Protein AF-A0A967SXS6-F1 (afdb_monomer_lite)

Radius of gyration: 22.96 Å; chains: 1; bounding box: 47×23×72 Å

Secondary structure (DSSP, 8-state):
-EE--PPP-EETTEEPPEEEEEEEEEEEEEE----EEEEEEEE-SSS--EEEEEEEE-GGGS-SEEEEEEEEEEEEEESSSEEEEEEEEEEEEEE-SS-TTS-B--TT-EEEEEEEEEE-

Sequence (120 aa):
QFTTVPKDQTIYGRERARTTFHLSGGIYGAYLLDAQFKGTNTGAPIGIAFEGDFSNDVRPQYSEYDGGAILGLGFEHGYYRKLGFEARVLLSLIDSADDPQKPFFKHQNMAITLSVYFLL

Structure (mmCIF, N/CA/C/O backbone):
data_AF-A0A967SXS6-F1
#
_entry.id   AF-A0A967SXS6-F1
#
loop_
_atom_site.group_PDB
_atom_site.id
_atom_site.type_symbol
_atom_site.label_atom_id
_atom_site.label_alt_id
_atom_site.label_comp_id
_atom_site.label_asym_id
_atom_site.label_entity_id
_atom_site.label_seq_id
_atom_site.pdbx_PDB_ins_code
_atom_site.Cartn_x
_atom_site.Cartn_y
_atom_site.Cartn_z
_atom_site.occupancy
_atom_site.B_iso_or_equiv
_atom_site.auth_seq_id
_atom_site.auth_comp_id
_atom_site.auth_asym_id
_atom_site.auth_atom_id
_atom_site.pdbx_PDB_model_num
ATOM 1 N N . GLN A 1 1 ? 7.190 -0.869 11.257 1.00 69.50 1 GLN A N 1
ATOM 2 C CA . GLN A 1 1 ? 5.826 -0.323 11.418 1.00 69.50 1 GLN A CA 1
ATOM 3 C C . GLN A 1 1 ? 5.749 0.369 12.767 1.00 69.50 1 GLN A C 1
ATOM 5 O O . GLN A 1 1 ? 6.189 -0.214 13.750 1.00 69.50 1 GLN A O 1
ATOM 10 N N . PHE A 1 2 ? 5.232 1.593 12.804 1.00 75.56 2 PHE A N 1
ATOM 11 C CA . PHE A 1 2 ? 4.957 2.341 14.032 1.00 75.56 2 PHE A CA 1
ATOM 12 C C . PHE A 1 2 ? 3.445 2.423 14.240 1.00 75.56 2 PHE A C 1
ATOM 14 O O . PHE A 1 2 ? 2.699 2.511 13.267 1.00 75.56 2 PHE A O 1
ATOM 21 N N . THR A 1 3 ? 2.982 2.371 15.488 1.00 81.06 3 THR A N 1
ATOM 22 C CA . THR A 1 3 ? 1.551 2.384 15.811 1.00 81.06 3 THR A CA 1
ATOM 23 C C . THR A 1 3 ? 1.272 3.144 17.107 1.00 81.06 3 THR A C 1
ATOM 25 O O . THR A 1 3 ? 2.118 3.172 17.999 1.00 81.06 3 THR A O 1
ATOM 28 N N . THR A 1 4 ? 0.098 3.770 17.209 1.00 82.88 4 THR A N 1
ATOM 29 C CA . THR A 1 4 ? -0.331 4.586 18.360 1.00 82.88 4 THR A CA 1
ATOM 30 C C . THR A 1 4 ? -1.447 3.926 19.169 1.00 82.88 4 THR A C 1
ATOM 32 O O . THR A 1 4 ? -2.362 4.610 19.624 1.00 82.88 4 THR A O 1
ATOM 35 N N . VAL A 1 5 ? -1.396 2.597 19.337 1.00 82.12 5 VAL A N 1
ATOM 36 C CA . VAL A 1 5 ? -2.422 1.830 20.068 1.00 82.12 5 VAL A CA 1
ATOM 37 C C . VAL A 1 5 ? -2.735 2.504 21.417 1.00 82.12 5 VAL A C 1
ATOM 39 O O . VAL A 1 5 ? -1.858 2.567 22.285 1.00 82.12 5 VAL A O 1
ATOM 42 N N . PRO A 1 6 ? -3.958 3.030 21.614 1.00 77.12 6 PRO A N 1
ATOM 43 C CA . PRO A 1 6 ? -4.335 3.657 22.872 1.00 77.12 6 PRO A CA 1
ATOM 44 C C . PRO A 1 6 ? -4.539 2.594 23.960 1.00 77.12 6 PRO A C 1
ATOM 46 O O . PRO A 1 6 ? -4.869 1.445 23.667 1.00 77.12 6 PRO A O 1
ATOM 49 N N . LYS A 1 7 ? -4.359 2.985 25.229 1.00 75.38 7 LYS A N 1
ATOM 50 C CA . LYS A 1 7 ? -4.588 2.097 26.380 1.00 75.38 7 LYS A CA 1
ATOM 51 C C . LYS A 1 7 ? -6.038 1.615 26.420 1.00 75.38 7 LYS A C 1
ATOM 53 O O . LYS A 1 7 ? -6.953 2.389 26.138 1.00 75.38 7 LYS A O 1
ATOM 58 N N . ASP A 1 8 ? -6.231 0.371 26.847 1.00 76.25 8 ASP A N 1
ATOM 59 C CA . ASP A 1 8 ? -7.563 -0.206 26.994 1.00 76.25 8 ASP A CA 1
ATOM 60 C C . ASP A 1 8 ? -8.359 0.529 28.080 1.00 76.25 8 ASP A C 1
ATOM 62 O O . ASP A 1 8 ? -7.860 0.809 29.173 1.00 76.25 8 ASP A O 1
ATOM 66 N N . GLN A 1 9 ? -9.603 0.882 27.749 1.00 71.06 9 GLN A N 1
ATOM 67 C CA . GLN A 1 9 ? -10.527 1.572 28.642 1.00 71.06 9 GLN A CA 1
ATOM 68 C C . GLN A 1 9 ? -11.882 0.868 28.632 1.00 71.06 9 GLN A C 1
ATOM 70 O O . GLN A 1 9 ? -12.549 0.777 27.598 1.00 71.06 9 GLN A O 1
ATOM 75 N N . THR A 1 10 ? -12.306 0.422 29.811 1.00 73.62 10 THR A N 1
ATOM 76 C CA . THR A 1 10 ? -13.655 -0.075 30.086 1.00 73.62 10 THR A CA 1
ATOM 77 C C . THR A 1 10 ? -14.478 1.038 30.727 1.00 73.62 10 THR A C 1
ATOM 79 O O . THR A 1 10 ? -14.112 1.575 31.771 1.00 73.62 10 THR A O 1
ATOM 82 N N . ILE A 1 11 ? -15.606 1.396 30.110 1.00 69.62 11 ILE A N 1
ATOM 83 C CA . ILE A 1 11 ? -16.546 2.391 30.644 1.00 69.62 11 ILE A CA 1
ATOM 84 C C . ILE A 1 11 ? -17.860 1.662 30.927 1.00 69.62 11 ILE A C 1
ATOM 86 O O . ILE A 1 11 ? -18.450 1.074 30.023 1.00 69.62 11 ILE A O 1
ATOM 90 N N . TYR A 1 12 ? -18.301 1.658 32.188 1.00 75.62 12 TYR A N 1
ATOM 91 C CA . TYR A 1 12 ? -19.503 0.933 32.636 1.00 75.62 12 TYR A CA 1
ATOM 92 C C . TYR A 1 12 ? -19.526 -0.556 32.224 1.00 75.62 12 TYR A C 1
ATOM 94 O O . TYR A 1 12 ? -20.550 -1.076 31.787 1.00 75.62 12 TYR A O 1
ATOM 102 N N . GLY A 1 13 ? -18.380 -1.242 32.315 1.00 74.44 13 GLY A N 1
ATOM 103 C CA . GLY A 1 13 ? -18.263 -2.669 31.980 1.00 74.44 13 GLY A CA 1
ATOM 104 C C . GLY A 1 13 ? -18.317 -2.992 30.482 1.00 74.44 13 GLY A C 1
ATOM 105 O O . GLY A 1 13 ? -18.324 -4.164 30.122 1.00 74.44 13 GLY A O 1
ATOM 106 N N . ARG A 1 14 ? -18.345 -1.979 29.604 1.00 71.00 14 ARG A N 1
ATOM 107 C CA . ARG A 1 14 ? -18.265 -2.151 28.148 1.00 71.00 14 ARG A CA 1
ATOM 108 C C . ARG A 1 14 ? -16.906 -1.706 27.631 1.00 71.00 14 ARG A C 1
ATOM 110 O O . ARG A 1 14 ? -16.389 -0.658 28.024 1.00 71.00 14 ARG A O 1
ATOM 117 N N . GLU A 1 15 ? -16.347 -2.501 26.732 1.00 77.69 15 GLU A N 1
ATOM 118 C CA . GLU A 1 15 ? -15.111 -2.174 26.034 1.00 77.69 15 GLU A CA 1
ATOM 119 C C . GLU A 1 15 ? -15.382 -1.119 24.957 1.00 77.69 15 GLU A C 1
ATOM 121 O O . GLU A 1 15 ? -16.331 -1.220 24.174 1.00 77.69 15 GLU A O 1
ATOM 126 N N . ARG A 1 16 ? -14.580 -0.052 24.957 1.00 79.12 16 ARG A N 1
ATOM 127 C CA . ARG A 1 16 ? -14.778 1.099 24.073 1.00 79.12 16 ARG A CA 1
ATOM 128 C C . ARG A 1 16 ? -14.096 0.867 22.727 1.00 79.12 16 ARG A C 1
ATOM 130 O O . ARG A 1 16 ? -12.947 0.441 22.682 1.00 79.12 16 ARG A O 1
ATOM 137 N N . ALA A 1 17 ? -14.764 1.236 21.632 1.00 82.19 17 ALA A N 1
ATOM 138 C CA . ALA A 1 17 ? -14.115 1.315 20.326 1.00 82.19 17 ALA A CA 1
ATOM 139 C C . ALA A 1 17 ? -12.878 2.226 20.403 1.00 82.19 17 ALA A C 1
ATOM 141 O O . ALA A 1 17 ? -12.952 3.351 20.908 1.00 82.19 17 ALA A O 1
ATOM 142 N N . ARG A 1 18 ? -11.745 1.727 19.910 1.00 86.75 18 ARG A N 1
ATOM 143 C CA . ARG A 1 18 ? -10.465 2.435 19.894 1.00 86.75 18 ARG A CA 1
ATOM 144 C C . ARG A 1 18 ? -10.052 2.729 18.463 1.00 86.75 18 ARG A C 1
ATOM 146 O O . ARG A 1 18 ? -10.307 1.924 17.572 1.00 86.75 18 ARG A O 1
ATOM 153 N N . THR A 1 19 ? -9.415 3.879 18.271 1.00 87.50 19 THR A N 1
ATOM 154 C CA . THR A 1 19 ? -8.760 4.223 17.010 1.00 87.50 19 THR A CA 1
ATOM 155 C C . THR A 1 19 ? -7.262 4.030 17.173 1.00 87.50 19 THR A C 1
ATOM 157 O O . THR A 1 19 ? -6.648 4.677 18.019 1.00 87.50 19 THR A O 1
ATOM 160 N N . THR A 1 20 ? -6.685 3.153 16.366 1.00 89.00 20 THR A N 1
ATOM 161 C CA . THR A 1 20 ? -5.244 2.923 16.288 1.00 89.00 20 THR A CA 1
ATOM 162 C C . THR A 1 20 ? -4.748 3.521 14.986 1.00 89.00 20 THR A C 1
ATOM 164 O O . THR A 1 20 ? -5.265 3.150 13.941 1.00 89.00 20 THR A O 1
ATOM 167 N N . PHE A 1 21 ? -3.751 4.404 15.023 1.00 88.75 21 PHE A N 1
ATOM 168 C CA . PHE A 1 21 ? -3.079 4.859 13.805 1.00 88.75 21 PHE A CA 1
ATOM 169 C C . PHE A 1 21 ? -1.814 4.038 13.580 1.00 88.75 21 PHE A C 1
ATOM 171 O O . PHE A 1 21 ? -1.158 3.615 14.540 1.00 88.75 21 PHE A O 1
ATOM 178 N N . HIS A 1 22 ? -1.448 3.830 12.321 1.00 88.88 22 HIS A N 1
ATOM 179 C CA . HIS A 1 22 ? -0.213 3.155 11.951 1.00 88.88 22 HIS A CA 1
ATOM 180 C C . HIS A 1 22 ? 0.498 3.846 10.797 1.00 88.88 22 HIS A C 1
ATOM 182 O O . HIS A 1 22 ? -0.117 4.359 9.867 1.00 88.88 22 HIS A O 1
ATOM 188 N N . LEU A 1 23 ? 1.825 3.822 10.884 1.00 88.06 23 LEU A N 1
ATOM 189 C CA . LEU A 1 23 ? 2.748 4.231 9.840 1.00 88.06 23 LEU A CA 1
ATOM 190 C C . LEU A 1 23 ? 3.577 3.006 9.443 1.00 88.06 23 LEU A C 1
ATOM 192 O O . LEU A 1 23 ? 4.284 2.408 10.264 1.00 88.06 23 LEU A O 1
ATOM 196 N N . SER A 1 24 ? 3.485 2.615 8.182 1.00 86.44 24 SER A N 1
ATOM 197 C CA . SER A 1 24 ? 4.232 1.507 7.595 1.00 86.44 24 SER A CA 1
ATOM 198 C C . SER A 1 24 ? 5.201 2.031 6.546 1.00 86.44 24 SER A C 1
ATOM 200 O O . SER A 1 24 ? 4.898 2.969 5.818 1.00 86.44 24 SER A O 1
ATOM 202 N N . GLY A 1 25 ? 6.363 1.403 6.448 1.00 87.56 25 GLY A N 1
ATOM 203 C CA . GLY A 1 25 ? 7.332 1.677 5.400 1.00 87.56 25 GLY A CA 1
ATOM 204 C C . GLY A 1 25 ? 8.033 0.385 5.017 1.00 87.56 25 GLY A C 1
ATOM 205 O O . GLY A 1 25 ? 8.192 -0.494 5.869 1.00 87.56 25 GLY A O 1
ATOM 206 N N . GLY A 1 26 ? 8.426 0.264 3.756 1.00 85.62 26 GLY A N 1
ATOM 207 C CA . GLY A 1 26 ? 9.113 -0.916 3.252 1.00 85.62 26 GLY A CA 1
ATOM 208 C C . GLY A 1 26 ? 9.655 -0.724 1.844 1.00 85.62 26 GLY A C 1
ATOM 209 O O . GLY A 1 26 ? 9.547 0.352 1.259 1.00 85.62 26 GLY A O 1
ATOM 210 N N . ILE A 1 27 ? 10.221 -1.799 1.313 1.00 83.62 27 ILE A N 1
ATOM 211 C CA . ILE A 1 27 ? 10.614 -1.924 -0.088 1.00 83.62 27 ILE A CA 1
ATOM 212 C C . ILE A 1 27 ? 9.706 -2.952 -0.759 1.00 83.62 27 ILE A C 1
ATOM 214 O O . ILE A 1 27 ? 9.260 -3.897 -0.105 1.00 83.62 27 ILE A O 1
ATOM 218 N N . TYR A 1 28 ? 9.424 -2.767 -2.041 1.00 77.12 28 TYR A N 1
ATOM 219 C CA . TYR A 1 28 ? 8.719 -3.746 -2.857 1.00 77.12 28 TYR A CA 1
ATOM 220 C C . TYR A 1 28 ? 9.541 -4.073 -4.101 1.00 77.12 28 TYR A C 1
ATOM 222 O O . TYR A 1 28 ? 10.307 -3.242 -4.587 1.00 77.12 28 TYR A O 1
ATOM 230 N N . GLY A 1 29 ? 9.380 -5.300 -4.585 1.00 73.25 29 GLY A N 1
ATOM 231 C CA . GLY A 1 29 ? 9.899 -5.764 -5.862 1.00 73.25 29 GLY A CA 1
ATOM 232 C C . GLY A 1 29 ? 8.806 -6.559 -6.561 1.00 73.25 29 GLY A C 1
ATOM 233 O O . GLY A 1 29 ? 8.167 -7.406 -5.935 1.00 73.25 29 GLY A O 1
ATOM 234 N N . ALA A 1 30 ? 8.568 -6.258 -7.827 1.00 67.69 30 ALA A N 1
ATOM 235 C CA . ALA A 1 30 ? 7.609 -6.926 -8.685 1.00 67.69 30 ALA A CA 1
ATOM 236 C C . ALA A 1 30 ? 8.319 -7.406 -9.953 1.00 67.69 30 ALA A C 1
ATOM 238 O O . ALA A 1 30 ? 9.208 -6.735 -10.477 1.00 67.69 30 ALA A O 1
ATOM 239 N N . TYR A 1 31 ? 7.917 -8.584 -10.424 1.00 67.75 31 TYR A N 1
ATOM 240 C CA . TYR A 1 31 ? 8.403 -9.179 -11.660 1.00 67.75 31 TYR A CA 1
ATOM 241 C C . TYR A 1 31 ? 7.214 -9.594 -12.521 1.00 67.75 31 TYR A C 1
ATOM 243 O O . TYR A 1 31 ? 6.298 -10.266 -12.034 1.00 67.75 31 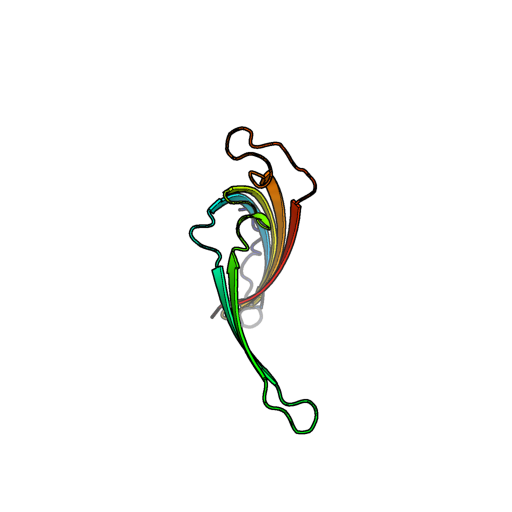TYR A O 1
ATOM 251 N N . LEU A 1 32 ? 7.224 -9.187 -13.786 1.00 65.88 32 LEU A N 1
ATOM 252 C CA . LEU A 1 32 ? 6.179 -9.504 -14.749 1.00 65.88 32 LEU A CA 1
ATOM 253 C C . LEU A 1 32 ? 6.551 -10.784 -15.517 1.00 65.88 32 LEU A C 1
ATOM 255 O O . LEU A 1 32 ? 7.348 -10.747 -16.446 1.00 65.88 32 LEU A O 1
ATOM 259 N N . LEU A 1 33 ? 5.969 -11.925 -15.125 1.00 60.00 33 LEU A N 1
ATOM 260 C CA . LEU A 1 33 ? 6.259 -13.244 -15.721 1.00 60.00 33 LEU A CA 1
ATOM 261 C C . LEU A 1 33 ? 5.691 -13.421 -17.142 1.00 60.00 33 LEU A C 1
ATOM 263 O O . LEU A 1 33 ? 6.366 -13.973 -18.007 1.00 60.00 33 LEU A O 1
ATOM 267 N N . ASP A 1 34 ? 4.449 -12.989 -17.376 1.00 65.88 34 ASP A N 1
ATOM 268 C CA . ASP A 1 34 ? 3.759 -13.073 -18.670 1.00 65.88 34 ASP A CA 1
ATOM 269 C C . ASP A 1 34 ? 2.617 -12.041 -18.705 1.00 65.88 34 ASP A C 1
ATOM 271 O O . ASP A 1 34 ? 1.849 -11.930 -17.747 1.00 65.88 34 ASP A O 1
ATOM 275 N N . ALA A 1 35 ? 2.514 -11.266 -19.786 1.00 62.12 35 ALA A N 1
ATOM 276 C CA . ALA A 1 35 ? 1.495 -10.231 -19.954 1.00 62.12 35 ALA A CA 1
ATOM 277 C C . ALA A 1 35 ? 0.942 -10.267 -21.383 1.00 62.12 35 ALA A C 1
ATOM 279 O O . ALA A 1 35 ? 1.253 -9.426 -22.229 1.00 62.12 35 ALA A O 1
ATOM 280 N N . GLN A 1 36 ? 0.119 -11.281 -21.649 1.00 73.12 36 GLN A N 1
ATOM 281 C CA . GLN A 1 36 ? -0.536 -11.480 -22.935 1.00 73.12 36 GLN A CA 1
ATOM 282 C C . GLN A 1 36 ? -2.046 -11.249 -22.805 1.00 73.12 36 GLN A C 1
ATOM 284 O O . GLN A 1 36 ? -2.756 -12.026 -22.165 1.00 73.12 36 GLN A O 1
ATOM 289 N N . PHE A 1 37 ? -2.559 -10.197 -23.445 1.00 67.12 37 PHE A N 1
ATOM 290 C CA . PHE A 1 37 ? -4.000 -9.991 -23.572 1.00 67.12 37 PHE A CA 1
ATOM 291 C C . PHE A 1 37 ? -4.527 -10.834 -24.727 1.00 67.12 37 PHE A C 1
ATOM 293 O O . PHE A 1 37 ? -4.191 -10.581 -25.884 1.00 67.12 37 PHE A O 1
ATOM 300 N N . LYS A 1 38 ? -5.363 -11.824 -24.409 1.00 77.88 38 LYS A N 1
ATOM 301 C CA . LYS A 1 38 ? -6.084 -12.638 -25.391 1.00 77.88 38 LYS A CA 1
ATOM 302 C C . LYS A 1 38 ? -7.578 -12.470 -25.202 1.00 77.88 38 LYS A C 1
ATOM 304 O O . LYS A 1 38 ? -8.058 -12.436 -24.071 1.0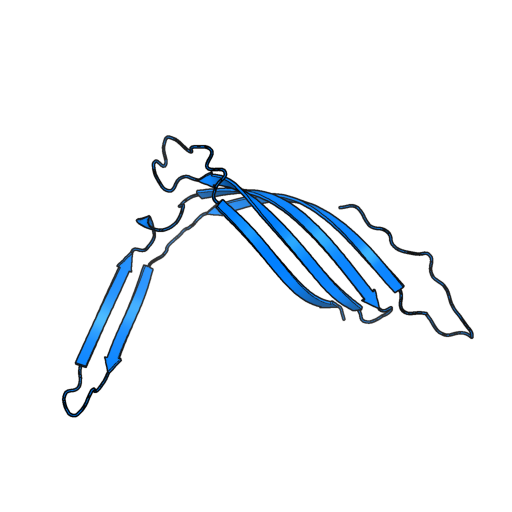0 77.88 38 LYS A O 1
ATOM 309 N N . GLY A 1 39 ? -8.302 -12.418 -26.304 1.00 78.25 39 GLY A N 1
ATOM 310 C CA . GLY A 1 39 ? -9.752 -12.405 -26.278 1.00 78.25 39 GLY A CA 1
ATOM 311 C C . GLY A 1 39 ? -10.328 -12.388 -27.679 1.00 78.25 39 GLY A C 1
ATOM 312 O O . GLY A 1 39 ? -9.606 -12.257 -28.666 1.00 78.25 39 GLY A O 1
ATOM 313 N N . THR A 1 40 ? -11.644 -12.493 -27.739 1.00 78.94 40 THR A N 1
ATOM 314 C CA . THR A 1 40 ? -12.399 -12.462 -28.984 1.00 78.94 40 THR A CA 1
ATOM 315 C C . THR A 1 40 ? -13.310 -11.246 -28.936 1.00 78.94 40 THR A C 1
ATOM 317 O O . THR A 1 40 ? -14.145 -11.113 -28.041 1.00 78.94 40 THR A O 1
ATOM 320 N N . ASN A 1 41 ? -13.124 -10.318 -29.872 1.00 67.00 41 ASN A N 1
ATOM 321 C CA . ASN A 1 41 ? -14.030 -9.196 -30.055 1.00 67.00 41 ASN A CA 1
ATOM 322 C C . ASN A 1 41 ? -15.226 -9.678 -30.870 1.00 67.00 41 ASN A C 1
ATOM 324 O O . ASN A 1 41 ? -15.104 -9.929 -32.068 1.00 67.00 41 ASN A O 1
ATOM 328 N N . THR A 1 42 ? -16.380 -9.782 -30.217 1.00 70.19 42 THR A N 1
ATOM 329 C CA . THR A 1 42 ? -17.655 -10.084 -30.872 1.00 70.19 42 THR A CA 1
ATOM 330 C C . THR A 1 42 ? -18.541 -8.848 -30.863 1.00 70.19 42 THR A C 1
ATOM 332 O O . THR A 1 42 ? -18.769 -8.258 -29.803 1.00 70.19 42 THR A O 1
ATOM 335 N N . GLY A 1 43 ? -19.096 -8.473 -32.010 1.00 65.94 43 GLY A N 1
ATOM 336 C CA . GLY A 1 43 ? -20.104 -7.420 -32.073 1.00 65.94 43 GLY A CA 1
ATOM 337 C C . GLY A 1 43 ? -20.992 -7.527 -33.308 1.00 65.94 43 GLY A C 1
ATOM 338 O O . GLY A 1 43 ? -20.629 -8.123 -34.319 1.00 65.94 43 GLY A O 1
ATOM 339 N N . ALA A 1 44 ? -22.184 -6.940 -33.212 1.00 53.09 44 ALA A N 1
ATOM 340 C CA . ALA A 1 44 ? -23.133 -6.837 -34.315 1.00 53.09 44 ALA A CA 1
ATOM 341 C C . ALA A 1 44 ? -23.664 -5.397 -34.400 1.00 53.09 44 ALA A C 1
ATOM 343 O O . ALA A 1 44 ? -24.733 -5.097 -33.861 1.00 53.09 44 ALA A O 1
ATOM 344 N N . PRO A 1 45 ? -22.947 -4.467 -35.052 1.00 50.72 45 PRO A N 1
ATOM 345 C CA . PRO A 1 45 ? -23.529 -3.194 -35.420 1.00 50.72 45 PRO A CA 1
ATOM 346 C C . PRO A 1 45 ? -24.412 -3.457 -36.643 1.00 50.72 45 PRO A C 1
ATOM 348 O O . PRO A 1 45 ? -23.918 -3.554 -37.758 1.00 50.72 45 PRO A O 1
ATOM 351 N N . ILE A 1 46 ? -25.714 -3.641 -36.405 1.00 57.91 46 ILE A N 1
ATOM 352 C CA . ILE A 1 46 ? -26.776 -3.702 -37.424 1.00 57.91 46 ILE A CA 1
ATOM 353 C C . ILE A 1 46 ? -26.434 -4.654 -38.594 1.00 57.91 46 ILE A C 1
ATOM 355 O O . ILE A 1 46 ? -26.077 -4.237 -39.690 1.00 57.91 46 ILE A O 1
ATOM 359 N N . GLY A 1 47 ? -26.600 -5.961 -38.366 1.00 57.31 47 GLY A N 1
ATOM 360 C CA . GLY A 1 47 ? -26.784 -6.947 -39.443 1.00 57.31 47 GLY A CA 1
ATOM 361 C C . GLY A 1 47 ? -25.551 -7.709 -39.938 1.00 57.31 47 GLY A C 1
ATOM 362 O O . GLY A 1 47 ? -25.730 -8.663 -40.690 1.00 57.31 47 GLY A O 1
ATOM 363 N N . ILE A 1 48 ? -24.332 -7.374 -39.504 1.00 60.62 48 ILE A N 1
ATOM 364 C CA . ILE A 1 48 ? -23.126 -8.160 -39.822 1.00 60.62 48 ILE A CA 1
ATOM 365 C C . ILE A 1 48 ? -22.464 -8.596 -38.516 1.00 60.62 48 ILE A C 1
ATOM 367 O O . ILE A 1 48 ? -22.019 -7.759 -37.731 1.00 60.62 48 ILE A O 1
ATOM 371 N N . ALA A 1 49 ? -22.428 -9.908 -38.276 1.00 64.31 49 ALA A N 1
ATOM 372 C CA . ALA A 1 49 ? -21.667 -10.479 -37.174 1.00 64.31 49 ALA A CA 1
ATOM 373 C C . ALA A 1 49 ? -20.176 -10.341 -37.493 1.00 64.31 49 ALA A C 1
ATOM 375 O O . ALA A 1 49 ? -19.721 -10.833 -38.528 1.00 64.31 49 ALA A O 1
ATOM 376 N N . PHE A 1 50 ? -19.431 -9.663 -36.622 1.00 72.94 50 PHE A N 1
ATOM 377 C CA . PHE A 1 50 ? -17.978 -9.703 -36.651 1.00 72.94 50 PHE A CA 1
ATOM 378 C C . PHE A 1 50 ? -17.474 -10.444 -35.417 1.00 72.94 50 PHE A C 1
ATOM 380 O O . PHE A 1 50 ? -17.927 -10.208 -34.294 1.00 72.94 50 PHE A O 1
ATOM 387 N N . GLU A 1 51 ? -16.531 -11.341 -35.662 1.00 71.94 51 GLU A N 1
ATOM 388 C CA . GLU A 1 51 ? -15.781 -12.066 -34.653 1.00 71.94 51 GLU A CA 1
ATOM 389 C C . GLU A 1 51 ? -14.309 -11.942 -35.038 1.00 71.94 51 GLU A C 1
ATOM 391 O O . GLU A 1 51 ? -13.928 -12.237 -36.173 1.00 71.94 51 GLU A O 1
ATOM 396 N N . GLY A 1 52 ? -13.504 -11.403 -34.129 1.00 72.62 52 GLY A N 1
ATOM 397 C CA . GLY A 1 52 ? -12.079 -11.209 -34.348 1.00 72.62 52 GLY A CA 1
ATOM 398 C C . GLY A 1 52 ? -11.297 -11.559 -33.099 1.00 72.62 52 GLY A C 1
ATOM 399 O O . GLY A 1 52 ? -11.456 -10.906 -32.065 1.00 72.62 52 GLY A O 1
ATOM 400 N N . ASP A 1 53 ? -10.437 -12.563 -33.207 1.00 82.88 53 ASP A N 1
ATOM 401 C CA . ASP A 1 53 ? -9.496 -12.899 -32.149 1.00 82.88 53 ASP A CA 1
ATOM 402 C C . ASP A 1 53 ? -8.371 -11.868 -32.097 1.00 82.88 53 ASP A C 1
ATOM 404 O O . ASP A 1 53 ? -7.819 -11.454 -33.121 1.00 82.88 53 ASP A O 1
ATOM 408 N N . PHE A 1 54 ? -8.000 -11.471 -30.885 1.00 79.81 54 PHE A N 1
ATOM 409 C CA . PHE A 1 54 ? -6.814 -10.671 -30.642 1.00 79.81 54 PHE A CA 1
ATOM 410 C C . PHE A 1 54 ? -5.904 -11.365 -29.634 1.00 79.81 54 PHE A C 1
ATOM 412 O O . PHE A 1 54 ? -6.339 -11.991 -28.668 1.00 79.81 54 PHE A O 1
ATOM 419 N N . SER A 1 55 ? -4.605 -11.225 -29.870 1.00 80.75 55 SER A N 1
ATOM 420 C CA . SER A 1 55 ? -3.549 -11.627 -28.953 1.00 80.75 55 SER A CA 1
ATOM 421 C C . SER A 1 55 ? -2.489 -10.540 -28.987 1.00 80.75 55 SER A C 1
ATOM 423 O O . SER A 1 55 ? -1.728 -10.465 -29.951 1.00 80.75 55 SER A O 1
ATOM 425 N N . ASN A 1 56 ? -2.444 -9.703 -27.955 1.00 74.94 56 ASN A N 1
ATOM 426 C CA . ASN A 1 56 ? -1.484 -8.614 -27.862 1.00 74.94 56 ASN A CA 1
ATOM 427 C C . ASN A 1 56 ? -0.511 -8.851 -26.706 1.00 74.94 56 ASN A C 1
ATOM 429 O O . ASN A 1 56 ? -0.929 -9.064 -25.566 1.00 74.94 56 ASN A O 1
ATOM 433 N N . ASP A 1 57 ? 0.781 -8.814 -27.018 1.00 75.56 57 ASP A N 1
ATOM 434 C CA . ASP A 1 57 ? 1.836 -8.789 -26.014 1.00 75.56 57 ASP A CA 1
ATOM 435 C C . ASP A 1 57 ? 1.942 -7.363 -25.477 1.00 75.56 57 ASP A C 1
ATOM 437 O O . ASP A 1 57 ? 2.318 -6.437 -26.199 1.00 75.56 57 ASP A O 1
ATOM 441 N N . VAL A 1 58 ? 1.562 -7.176 -24.216 1.00 69.31 58 VAL A N 1
ATOM 442 C CA . VAL A 1 58 ? 1.631 -5.862 -23.574 1.00 69.31 58 VAL A CA 1
ATOM 443 C C . VAL A 1 58 ? 2.888 -5.701 -22.734 1.00 69.31 58 VAL A C 1
ATOM 445 O O . VAL A 1 58 ? 3.074 -4.631 -22.166 1.00 69.31 58 VAL A O 1
ATOM 448 N N . ARG A 1 59 ? 3.789 -6.694 -22.686 1.00 67.56 59 ARG A N 1
ATOM 449 C CA . ARG A 1 59 ? 5.063 -6.573 -21.961 1.00 67.56 59 ARG A CA 1
ATOM 450 C C . ARG A 1 59 ? 5.852 -5.313 -22.335 1.00 67.56 59 ARG A C 1
ATOM 452 O O . ARG A 1 59 ? 6.308 -4.663 -21.411 1.00 67.56 59 ARG A O 1
ATOM 459 N N . PRO A 1 60 ? 5.943 -4.867 -23.607 1.00 64.19 60 PRO A N 1
ATOM 460 C CA . PRO A 1 60 ? 6.651 -3.624 -23.943 1.00 64.19 60 PRO A CA 1
ATOM 461 C C . PRO A 1 60 ? 6.004 -2.343 -23.386 1.00 64.19 60 PRO A C 1
ATOM 463 O O . PRO A 1 60 ? 6.598 -1.274 -23.460 1.00 64.19 60 PRO A O 1
ATOM 466 N N . GLN A 1 61 ? 4.764 -2.422 -22.896 1.00 62.53 61 GLN A N 1
ATOM 467 C CA . GLN A 1 61 ? 4.010 -1.292 -22.342 1.00 62.53 61 GLN A CA 1
ATOM 468 C C . GLN A 1 61 ? 4.136 -1.206 -20.812 1.00 62.53 61 GLN A C 1
ATOM 470 O O . GLN A 1 61 ? 3.660 -0.240 -20.218 1.00 62.53 61 GLN A O 1
ATOM 475 N N . TYR A 1 62 ? 4.760 -2.204 -20.177 1.00 60.50 62 TYR A N 1
ATOM 476 C CA . TYR A 1 62 ? 4.920 -2.314 -18.730 1.00 60.50 62 TYR A CA 1
ATOM 477 C C . TYR A 1 62 ? 6.376 -2.639 -18.375 1.00 60.50 62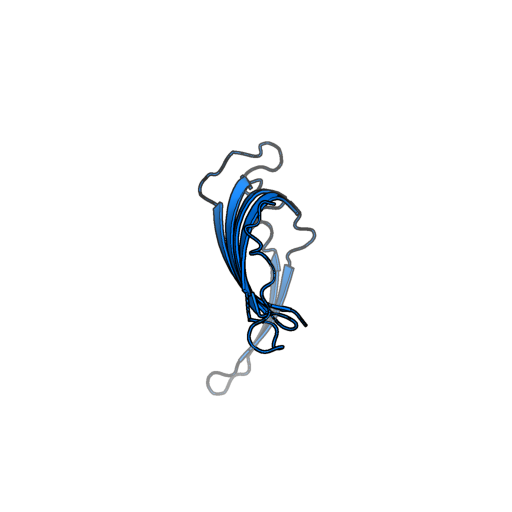 TYR A C 1
ATOM 479 O O . TYR A 1 62 ? 7.104 -3.231 -19.163 1.00 60.50 62 TYR A O 1
ATOM 487 N N . SER A 1 63 ? 6.822 -2.270 -17.174 1.00 61.31 63 SER A N 1
ATOM 488 C CA . SER A 1 63 ? 8.160 -2.658 -16.718 1.00 61.31 63 SER A CA 1
ATOM 489 C C . SER A 1 63 ? 8.219 -4.161 -16.422 1.00 61.31 63 SER A C 1
ATOM 491 O O . SER A 1 63 ? 7.338 -4.690 -15.741 1.00 61.31 63 SER A O 1
ATOM 493 N N . GLU A 1 64 ? 9.260 -4.849 -16.903 1.00 66.00 64 GLU A N 1
ATOM 494 C CA . GLU A 1 64 ? 9.501 -6.269 -16.595 1.00 66.00 64 GLU A CA 1
ATOM 495 C C . GLU A 1 64 ? 9.883 -6.455 -15.117 1.00 66.00 64 GLU A C 1
ATOM 497 O O . GLU A 1 64 ? 9.403 -7.374 -14.450 1.00 66.00 64 GLU A O 1
ATOM 502 N N . TYR A 1 65 ? 10.691 -5.532 -14.590 1.00 66.62 65 TYR A N 1
ATOM 503 C CA . TYR A 1 65 ? 11.052 -5.441 -13.181 1.00 66.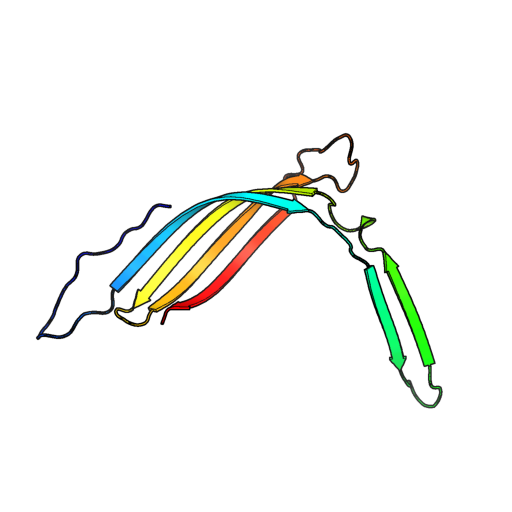62 65 TYR A CA 1
ATOM 504 C C . TYR A 1 65 ? 10.661 -4.069 -12.638 1.00 66.62 65 TYR A C 1
ATOM 506 O O . TYR A 1 65 ? 11.096 -3.045 -13.161 1.00 66.62 65 TYR A O 1
ATOM 514 N N . ASP A 1 66 ? 9.880 -4.035 -11.563 1.00 68.94 66 ASP A N 1
ATOM 515 C CA . ASP A 1 66 ? 9.638 -2.810 -10.798 1.00 68.94 66 ASP A CA 1
ATOM 516 C C . ASP A 1 66 ? 10.154 -3.013 -9.376 1.00 68.94 66 ASP A C 1
ATOM 518 O O . ASP A 1 66 ? 9.947 -4.056 -8.753 1.00 68.94 66 ASP A O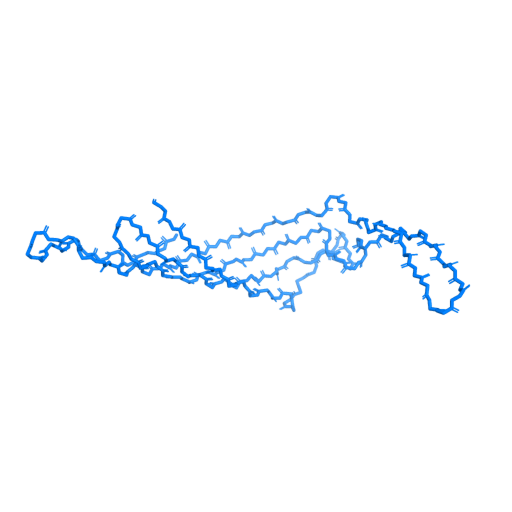 1
ATOM 522 N N . GLY A 1 67 ? 10.874 -2.027 -8.868 1.00 72.81 67 GLY A N 1
ATOM 523 C CA . GLY A 1 67 ? 11.419 -2.043 -7.526 1.00 72.81 67 GLY A CA 1
ATOM 524 C C . GLY A 1 67 ? 11.330 -0.661 -6.922 1.00 72.81 67 GLY A C 1
ATOM 525 O O . GLY A 1 67 ? 11.715 0.330 -7.545 1.00 72.81 67 GLY A O 1
ATOM 526 N N . GLY A 1 68 ? 10.856 -0.576 -5.686 1.00 77.62 68 GLY A N 1
ATOM 527 C CA . GLY A 1 68 ? 10.589 0.720 -5.092 1.00 77.62 68 GLY A CA 1
ATOM 528 C C . GLY A 1 68 ? 10.443 0.723 -3.586 1.00 77.62 68 GLY A C 1
ATOM 529 O O . GLY A 1 68 ? 10.545 -0.299 -2.908 1.00 77.62 68 GLY A O 1
ATOM 530 N N . ALA A 1 69 ? 10.200 1.916 -3.060 1.00 82.56 69 ALA A N 1
ATOM 531 C CA . ALA A 1 69 ? 9.844 2.118 -1.667 1.00 82.56 69 ALA A CA 1
ATOM 532 C C . ALA A 1 69 ? 8.327 2.270 -1.539 1.00 82.56 69 ALA A C 1
ATOM 534 O O . ALA A 1 69 ? 7.666 2.850 -2.400 1.00 82.56 69 ALA A O 1
ATOM 535 N N . ILE A 1 70 ? 7.777 1.777 -0.436 1.00 87.25 70 ILE A N 1
ATOM 536 C CA . ILE A 1 70 ? 6.380 1.976 -0.069 1.00 87.25 70 ILE A CA 1
ATOM 537 C C . ILE A 1 70 ? 6.307 2.675 1.278 1.00 87.25 70 ILE A C 1
ATOM 539 O O . ILE A 1 70 ? 6.986 2.290 2.231 1.00 87.25 70 ILE A O 1
ATOM 543 N N . LEU A 1 71 ? 5.469 3.701 1.358 1.00 88.75 71 LEU A N 1
ATOM 544 C CA . LEU A 1 71 ? 5.131 4.396 2.591 1.00 88.75 71 LEU A CA 1
ATOM 545 C C . LEU A 1 71 ? 3.617 4.379 2.744 1.00 88.75 71 LEU A C 1
ATOM 547 O O . LEU A 1 71 ? 2.892 4.717 1.815 1.00 88.75 71 LEU A O 1
ATOM 551 N N . GLY A 1 72 ? 3.138 3.963 3.908 1.00 89.31 72 GLY A N 1
ATOM 552 C CA . GLY A 1 72 ? 1.720 3.818 4.197 1.00 89.31 72 GLY A CA 1
ATOM 553 C C . GLY A 1 72 ? 1.348 4.475 5.511 1.00 89.31 72 GLY A C 1
ATOM 554 O O . GLY A 1 72 ? 2.096 4.397 6.484 1.00 89.31 72 GLY A O 1
ATOM 555 N N . LEU A 1 73 ? 0.181 5.104 5.532 1.00 91.75 73 LEU A N 1
ATOM 556 C CA . LEU A 1 73 ? -0.449 5.639 6.727 1.00 91.75 73 LEU A CA 1
ATOM 557 C C . LEU A 1 73 ? -1.887 5.136 6.792 1.00 91.75 73 LEU A C 1
ATOM 559 O O . LEU A 1 73 ? -2.603 5.121 5.792 1.00 91.75 73 LEU A O 1
ATOM 563 N N . GLY A 1 74 ? -2.317 4.719 7.970 1.00 91.31 74 GLY A N 1
ATOM 564 C CA . GLY A 1 74 ? -3.649 4.174 8.137 1.00 91.31 74 GLY A CA 1
ATOM 565 C C . GLY A 1 74 ? -4.164 4.313 9.549 1.00 91.31 74 GLY A C 1
ATOM 566 O O . GLY A 1 74 ? -3.456 4.744 10.465 1.00 91.31 74 GLY A O 1
ATOM 567 N N . PHE A 1 75 ? -5.431 3.963 9.700 1.00 92.00 75 PHE A N 1
ATOM 568 C CA . PHE A 1 75 ? -6.051 3.825 10.997 1.00 92.00 75 PHE A CA 1
ATOM 569 C C . PHE A 1 75 ? -7.045 2.672 11.006 1.00 92.00 75 PHE A C 1
ATOM 571 O O . PHE A 1 75 ? -7.704 2.382 10.011 1.00 92.00 75 PHE A O 1
ATOM 578 N N . GLU A 1 76 ? -7.184 2.055 12.168 1.00 92.50 76 GLU A N 1
ATOM 579 C CA . GLU A 1 76 ? -8.205 1.063 12.467 1.00 92.50 76 GLU A CA 1
ATOM 580 C C . GLU A 1 76 ? -9.112 1.605 13.563 1.00 92.50 76 GLU A C 1
ATOM 582 O O . GLU A 1 76 ? -8.619 2.069 14.591 1.00 92.50 76 GLU A O 1
ATOM 587 N N . HIS A 1 77 ? -10.427 1.512 13.383 1.00 89.81 77 HIS A N 1
ATOM 588 C CA . HIS A 1 77 ? -11.407 1.876 14.397 1.00 89.81 77 HIS A CA 1
ATOM 589 C C . HIS A 1 77 ? -12.273 0.678 14.780 1.00 89.81 77 HIS A C 1
ATOM 591 O O . HIS A 1 77 ? -12.941 0.083 13.934 1.00 89.81 77 HIS A O 1
ATOM 597 N N . GLY A 1 78 ? -12.287 0.335 16.065 1.00 87.31 78 GLY A N 1
ATOM 598 C CA . GLY A 1 78 ? -13.130 -0.726 16.607 1.00 87.31 78 GLY A CA 1
ATOM 599 C C . GLY A 1 78 ? -12.552 -1.339 17.874 1.00 87.31 78 GLY A C 1
ATOM 600 O O . GLY A 1 78 ? -11.574 -0.839 18.427 1.00 87.31 78 GLY A O 1
ATOM 601 N N . TYR A 1 79 ? -13.166 -2.416 18.352 1.00 82.69 79 TYR A N 1
ATOM 602 C CA . TYR A 1 79 ? -12.677 -3.142 19.526 1.00 82.69 79 TYR A CA 1
ATOM 603 C C . TYR A 1 79 ? -12.435 -4.618 19.204 1.00 82.69 79 TYR A C 1
ATOM 605 O O . TYR A 1 79 ? -11.287 -4.995 18.974 1.00 82.69 79 TYR A O 1
ATOM 613 N N . TYR A 1 80 ? -13.511 -5.406 19.100 1.00 82.12 80 TYR A N 1
ATOM 614 C CA . TYR A 1 80 ? -13.476 -6.793 18.625 1.00 82.12 80 TYR A CA 1
ATOM 615 C C . TYR A 1 80 ? -13.418 -6.862 17.101 1.00 82.12 80 TYR A C 1
ATOM 617 O O . TYR A 1 80 ? -12.527 -7.479 16.542 1.00 82.12 80 TYR A O 1
ATOM 625 N N . ARG A 1 81 ? -14.335 -6.148 16.442 1.00 87.31 81 ARG A N 1
ATOM 626 C CA . ARG A 1 81 ? -14.361 -5.972 14.989 1.00 87.31 81 ARG A CA 1
ATOM 627 C C . ARG A 1 81 ? -13.903 -4.568 14.663 1.00 87.31 81 ARG A C 1
ATOM 629 O O . ARG A 1 81 ? -14.335 -3.626 15.339 1.00 87.31 81 ARG A O 1
ATOM 636 N N . LYS A 1 82 ? -13.046 -4.422 13.657 1.00 89.12 82 LYS A N 1
ATOM 637 C CA . LYS A 1 82 ? -12.478 -3.123 13.291 1.00 89.12 82 LYS A CA 1
ATOM 638 C C . LYS A 1 82 ? -12.674 -2.823 11.819 1.00 89.12 82 LYS A C 1
ATOM 640 O O . LYS A 1 82 ? -12.514 -3.694 10.970 1.00 89.12 82 LYS A O 1
ATOM 645 N N . LEU A 1 83 ? -12.965 -1.564 11.530 1.00 91.25 83 LEU A N 1
ATOM 646 C CA . LEU A 1 83 ? -12.911 -1.017 10.185 1.00 91.25 83 LEU A CA 1
ATOM 647 C C . LEU A 1 83 ? -11.589 -0.272 10.028 1.00 91.25 83 LEU A C 1
ATOM 649 O O . LEU A 1 83 ? -11.257 0.582 10.85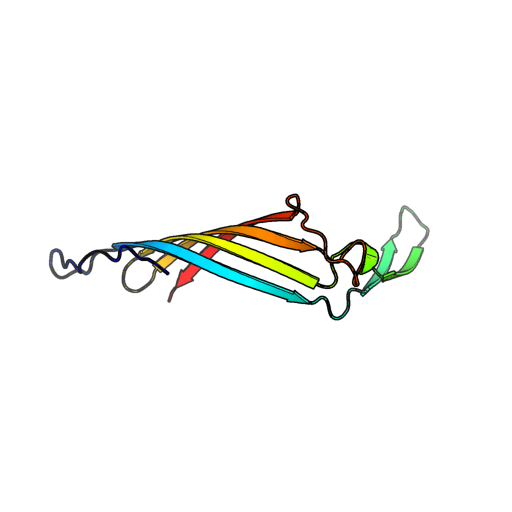0 1.00 91.25 83 LEU A O 1
ATOM 653 N N . GLY A 1 84 ? -10.827 -0.635 9.005 1.00 91.31 84 GLY A N 1
ATOM 654 C CA . GLY A 1 84 ? -9.526 -0.062 8.708 1.00 91.31 84 GLY A CA 1
ATOM 655 C C . GLY A 1 84 ? -9.538 0.728 7.411 1.00 91.31 84 GLY A C 1
ATOM 656 O O . GLY A 1 84 ? -10.195 0.346 6.441 1.00 91.31 84 GLY A O 1
ATOM 657 N N . PHE A 1 85 ? -8.791 1.824 7.405 1.00 93.12 85 PHE A N 1
ATOM 658 C CA . PHE A 1 85 ? -8.460 2.590 6.214 1.00 93.12 85 PHE A CA 1
ATOM 659 C C . PHE A 1 85 ? -6.947 2.737 6.118 1.00 93.12 85 PHE A C 1
ATOM 661 O O . PHE A 1 85 ? -6.281 3.023 7.114 1.00 93.12 85 PHE A O 1
ATOM 668 N N . GLU A 1 86 ? -6.405 2.585 4.915 1.00 91.06 86 GLU A N 1
ATOM 669 C CA . GLU A 1 86 ? -4.981 2.754 4.666 1.00 91.06 86 GLU A CA 1
ATOM 670 C C . GLU A 1 86 ? -4.724 3.420 3.318 1.00 91.06 86 GLU A C 1
ATOM 672 O O . GLU A 1 86 ? -5.275 3.020 2.293 1.00 91.06 86 GLU A O 1
ATOM 677 N N . ALA A 1 87 ? -3.863 4.431 3.332 1.00 89.06 87 ALA A N 1
ATOM 678 C CA . ALA A 1 87 ? -3.333 5.082 2.149 1.00 89.06 87 ALA A CA 1
ATOM 679 C C . ALA A 1 87 ? -1.849 4.734 2.019 1.00 89.06 87 ALA A C 1
ATOM 681 O O . ALA A 1 87 ? -1.079 4.926 2.961 1.00 89.06 87 ALA A O 1
ATOM 682 N N . ARG A 1 88 ? -1.443 4.233 0.853 1.00 88.00 88 ARG A N 1
ATOM 683 C CA . ARG A 1 88 ? -0.056 3.893 0.530 1.00 88.00 88 ARG A CA 1
ATOM 684 C C . ARG A 1 88 ? 0.405 4.680 -0.681 1.00 88.00 88 ARG A C 1
ATOM 686 O O . ARG A 1 88 ? -0.303 4.741 -1.679 1.00 88.00 88 ARG A O 1
ATOM 693 N N . VAL A 1 89 ? 1.606 5.228 -0.601 1.00 85.44 89 VAL A N 1
ATOM 694 C CA . VAL A 1 89 ? 2.340 5.787 -1.731 1.00 85.44 89 VAL A CA 1
ATOM 695 C C . VAL A 1 89 ? 3.451 4.808 -2.077 1.00 85.44 89 VAL A C 1
ATOM 697 O O . VAL A 1 89 ? 4.261 4.449 -1.220 1.00 85.44 89 VAL A O 1
ATOM 700 N N . LEU A 1 90 ? 3.465 4.366 -3.327 1.00 81.25 90 LEU A N 1
ATOM 701 C CA . LEU A 1 90 ? 4.510 3.546 -3.909 1.00 81.25 90 LEU A CA 1
ATOM 702 C C . LEU A 1 90 ? 5.357 4.451 -4.797 1.00 81.25 90 LEU A C 1
ATOM 704 O O . LEU A 1 90 ? 4.834 5.146 -5.667 1.00 81.25 90 LEU A O 1
ATOM 708 N N . LEU A 1 91 ? 6.658 4.445 -4.541 1.00 76.38 91 LEU A N 1
ATOM 709 C CA . LEU A 1 91 ? 7.665 5.181 -5.288 1.00 76.38 91 LEU A CA 1
ATOM 710 C C . LEU A 1 91 ? 8.518 4.147 -6.018 1.00 76.38 91 LEU A C 1
ATOM 712 O O . LEU A 1 91 ? 9.340 3.490 -5.374 1.00 76.38 91 LEU A O 1
ATOM 716 N N . SER A 1 92 ? 8.306 3.962 -7.319 1.00 71.88 92 SER A N 1
ATOM 717 C CA . SER A 1 92 ? 9.183 3.114 -8.131 1.00 71.88 92 SER A CA 1
ATOM 718 C C . SER A 1 92 ? 10.535 3.811 -8.291 1.00 71.88 92 SER A C 1
ATOM 720 O O . SER A 1 92 ? 10.615 4.975 -8.687 1.00 71.88 92 SER A O 1
ATOM 722 N N . LEU A 1 93 ? 11.607 3.114 -7.929 1.00 67.62 93 LEU A N 1
ATOM 723 C CA . LEU A 1 93 ? 12.987 3.590 -8.060 1.00 67.62 93 LEU A CA 1
ATOM 724 C C . LEU A 1 93 ? 13.678 2.927 -9.257 1.00 67.62 93 LEU A C 1
ATOM 726 O O . LEU A 1 93 ? 14.604 3.501 -9.822 1.00 67.62 93 LEU A O 1
ATOM 730 N N . ILE A 1 94 ? 13.234 1.727 -9.630 1.00 64.56 94 ILE A N 1
ATOM 731 C CA . ILE A 1 94 ? 13.773 0.929 -10.725 1.00 64.56 94 ILE A CA 1
ATOM 732 C C . ILE A 1 94 ? 12.653 0.709 -11.736 1.00 64.56 94 ILE A C 1
ATOM 734 O O . ILE A 1 94 ? 11.648 0.085 -11.411 1.00 64.56 94 ILE A O 1
ATOM 738 N N . ASP A 1 95 ? 12.855 1.216 -12.947 1.00 63.47 95 ASP A N 1
ATOM 739 C CA . ASP A 1 95 ? 12.023 0.938 -14.114 1.00 63.47 95 ASP A CA 1
ATOM 740 C C . ASP A 1 95 ? 12.933 0.325 -15.189 1.00 63.47 95 ASP A C 1
ATOM 742 O O . ASP A 1 95 ? 13.925 0.937 -15.597 1.00 63.47 95 ASP A O 1
ATOM 746 N N . SER A 1 96 ? 12.650 -0.916 -15.588 1.00 56.47 96 SER A N 1
ATOM 747 C CA . SER A 1 96 ? 13.383 -1.628 -16.636 1.00 56.47 96 SER A CA 1
ATOM 748 C C . SER A 1 96 ? 12.703 -1.518 -18.002 1.00 56.47 96 SER A C 1
ATOM 750 O O . SER A 1 96 ? 13.172 -2.164 -18.938 1.00 56.47 96 SER A O 1
ATOM 752 N N . ALA A 1 97 ? 11.607 -0.756 -18.128 1.00 54.09 97 ALA A N 1
ATOM 753 C CA . ALA A 1 97 ? 10.785 -0.718 -19.338 1.00 54.09 97 ALA A CA 1
ATOM 754 C C . ALA A 1 97 ? 11.557 -0.307 -20.607 1.00 54.09 97 ALA A C 1
ATOM 756 O O . ALA A 1 97 ? 11.219 -0.782 -21.687 1.00 54.09 97 ALA A O 1
ATOM 757 N N . ASP A 1 98 ? 12.600 0.528 -20.494 1.00 54.62 98 ASP A N 1
ATOM 758 C CA . ASP A 1 98 ? 13.358 1.025 -21.656 1.00 54.62 98 ASP A CA 1
ATOM 759 C C . ASP A 1 98 ? 14.649 0.219 -21.965 1.00 54.62 98 ASP A C 1
ATOM 761 O O . ASP A 1 98 ? 15.025 0.100 -23.131 1.00 54.62 98 ASP A O 1
ATOM 765 N N . ASP A 1 99 ? 15.339 -0.353 -20.965 1.00 57.81 99 ASP A N 1
ATOM 766 C CA . ASP A 1 99 ? 16.541 -1.194 -21.155 1.00 57.81 99 ASP A CA 1
ATOM 767 C C . ASP A 1 99 ? 16.757 -2.136 -19.943 1.00 57.81 99 ASP A C 1
ATOM 769 O O . ASP A 1 99 ? 17.205 -1.686 -18.881 1.00 57.81 99 ASP A O 1
ATOM 773 N N . PRO A 1 100 ? 16.510 -3.456 -20.078 1.00 56.41 100 PRO A N 1
ATOM 774 C CA . PRO A 1 100 ? 16.745 -4.443 -19.018 1.00 56.41 100 PRO A CA 1
ATOM 775 C C . PRO A 1 100 ? 18.202 -4.515 -18.533 1.00 56.41 100 PRO A C 1
ATOM 777 O O . PRO A 1 100 ? 18.466 -5.022 -17.443 1.00 56.41 100 PRO A O 1
ATOM 780 N N . GLN A 1 101 ? 19.162 -4.023 -19.325 1.00 57.00 101 GLN A N 1
ATOM 781 C CA . GLN A 1 101 ? 20.583 -3.981 -18.969 1.00 57.00 101 GLN A CA 1
ATOM 782 C C . GLN A 1 101 ? 21.006 -2.645 -18.341 1.00 57.00 101 GLN A C 1
ATOM 784 O O . GLN A 1 101 ? 22.128 -2.535 -17.837 1.00 57.00 101 GLN A O 1
ATOM 789 N N . LYS A 1 102 ? 20.126 -1.634 -18.339 1.00 58.94 102 LYS A N 1
ATOM 790 C CA . LYS A 1 102 ? 20.351 -0.318 -17.724 1.00 58.94 102 LYS A CA 1
ATOM 791 C C . LYS A 1 102 ? 19.091 0.157 -17.000 1.00 58.94 102 LYS A C 1
ATOM 793 O O . LYS A 1 102 ? 18.459 1.112 -17.456 1.00 58.94 102 LYS A O 1
ATOM 798 N N . PRO A 1 103 ? 18.747 -0.455 -15.852 1.00 57.72 103 PRO A N 1
ATOM 799 C CA . PRO A 1 103 ? 17.678 0.060 -15.008 1.00 57.72 103 PRO A CA 1
ATOM 800 C C . PRO A 1 103 ? 17.977 1.524 -14.669 1.00 57.72 103 PRO A C 1
ATOM 802 O O . PRO A 1 103 ? 18.966 1.828 -13.996 1.00 57.72 103 PRO A O 1
ATOM 805 N N . PHE A 1 104 ? 17.156 2.436 -15.184 1.00 58.06 104 PHE A N 1
ATOM 806 C CA . PHE A 1 104 ? 17.309 3.865 -14.947 1.00 58.06 104 PHE A CA 1
ATOM 807 C C . PHE A 1 104 ? 16.341 4.308 -13.855 1.00 58.06 104 PHE A C 1
ATOM 809 O O . PHE A 1 104 ? 15.210 3.835 -13.748 1.00 58.06 104 PHE A O 1
ATOM 816 N N . PHE A 1 105 ? 16.797 5.249 -13.034 1.00 55.34 105 PHE A N 1
ATOM 817 C CA . PHE A 1 105 ? 15.973 5.854 -12.001 1.00 55.34 105 PHE A CA 1
ATOM 818 C C . PHE A 1 105 ? 14.893 6.735 -12.641 1.00 55.34 105 PHE A C 1
ATOM 820 O O . PHE A 1 105 ? 15.196 7.818 -13.152 1.00 55.34 105 PHE A O 1
ATOM 827 N N . LYS A 1 106 ? 13.631 6.285 -12.625 1.00 58.62 106 LYS A N 1
ATOM 828 C CA . LYS A 1 106 ? 12.493 7.028 -13.188 1.00 58.62 106 LYS A CA 1
ATOM 829 C C . LYS A 1 106 ? 11.495 7.411 -12.095 1.00 58.62 106 LYS A C 1
ATOM 831 O O . LYS A 1 106 ? 10.508 6.739 -11.840 1.00 58.62 106 LYS A O 1
ATOM 836 N N . HIS A 1 107 ? 11.722 8.584 -11.512 1.00 54.56 107 HIS A N 1
ATOM 837 C CA . HIS A 1 107 ? 10.885 9.283 -10.520 1.00 54.56 107 HIS A CA 1
ATOM 838 C C . HIS A 1 107 ? 9.394 9.470 -10.888 1.00 54.56 107 HIS A C 1
ATOM 840 O O . HIS A 1 107 ? 8.627 9.961 -10.065 1.00 54.56 107 HIS A O 1
ATOM 846 N N . GLN A 1 108 ? 8.985 9.174 -12.126 1.00 54.78 108 GLN A N 1
ATOM 847 C CA . GLN A 1 108 ? 7.637 9.459 -12.635 1.00 54.78 108 GLN A CA 1
ATOM 848 C C . GLN A 1 108 ? 6.616 8.363 -12.301 1.00 54.78 108 GLN A C 1
ATOM 850 O O . GLN A 1 108 ? 5.414 8.612 -12.377 1.00 54.78 108 GLN A O 1
ATOM 855 N N . ASN A 1 109 ? 7.073 7.180 -11.889 1.00 61.62 109 ASN A N 1
ATOM 856 C CA . ASN A 1 109 ? 6.200 6.061 -11.556 1.00 61.62 109 ASN A CA 1
ATOM 857 C C . ASN A 1 109 ? 5.844 6.130 -10.063 1.00 61.62 109 ASN A C 1
ATOM 859 O O . ASN A 1 109 ? 6.522 5.585 -9.190 1.00 61.62 109 ASN A O 1
ATOM 863 N N . MET A 1 110 ? 4.784 6.884 -9.770 1.00 68.12 110 MET A N 1
ATOM 864 C CA . MET A 1 110 ? 4.182 6.968 -8.443 1.00 68.12 110 MET A CA 1
ATOM 865 C C . MET A 1 110 ? 2.783 6.367 -8.482 1.00 68.12 110 MET A C 1
ATOM 867 O O . MET A 1 110 ? 1.943 6.799 -9.270 1.00 68.12 110 MET A O 1
ATOM 871 N N . ALA A 1 111 ? 2.507 5.416 -7.592 1.00 74.06 111 ALA A N 1
ATOM 872 C CA . ALA A 1 111 ? 1.161 4.892 -7.398 1.00 74.06 111 ALA A CA 1
ATOM 873 C C . ALA A 1 111 ? 0.650 5.256 -6.005 1.00 74.06 111 ALA A C 1
ATOM 875 O O . ALA A 1 111 ? 1.370 5.157 -5.011 1.00 74.06 111 ALA A O 1
ATOM 876 N N . ILE A 1 112 ? -0.615 5.662 -5.925 1.00 80.38 112 ILE A N 1
ATOM 877 C CA . ILE A 1 112 ? -1.310 5.870 -4.657 1.00 80.38 112 ILE A CA 1
ATOM 878 C C . ILE A 1 112 ? -2.378 4.791 -4.549 1.00 80.38 112 ILE A C 1
ATOM 880 O O . ILE A 1 112 ? -3.251 4.684 -5.406 1.00 80.38 112 ILE A O 1
ATOM 884 N N . THR A 1 113 ? -2.305 3.984 -3.497 1.00 84.56 113 THR A N 1
ATOM 885 C CA . THR A 1 113 ? -3.301 2.955 -3.193 1.00 84.56 113 THR A CA 1
ATOM 886 C C . THR A 1 113 ? -4.105 3.381 -1.980 1.00 84.56 113 THR A C 1
ATOM 888 O O . THR A 1 113 ? -3.535 3.731 -0.949 1.00 84.56 113 THR A O 1
ATOM 891 N N . LEU A 1 114 ? -5.427 3.315 -2.094 1.00 86.88 114 LEU A N 1
ATOM 892 C CA . LEU A 1 114 ? -6.349 3.493 -0.978 1.00 86.88 114 LEU A CA 1
ATOM 893 C C . LEU A 1 114 ? -7.037 2.157 -0.714 1.00 86.88 114 LEU A C 1
ATOM 895 O O . LEU A 1 114 ? -7.494 1.493 -1.643 1.00 86.88 114 LEU A O 1
ATOM 899 N N . SER A 1 115 ? -7.093 1.741 0.542 1.00 88.31 115 SER A N 1
ATOM 900 C CA . SER A 1 115 ? -7.675 0.462 0.936 1.00 88.31 115 SER A CA 1
ATOM 901 C C . SER A 1 115 ? -8.606 0.648 2.120 1.00 88.31 115 SER A C 1
ATOM 903 O O . SER A 1 115 ? -8.261 1.307 3.099 1.00 88.31 115 SER A O 1
ATOM 905 N N . VAL A 1 116 ? -9.783 0.035 2.026 1.00 87.94 116 VAL A N 1
ATOM 906 C CA . VAL A 1 116 ? -10.729 -0.118 3.132 1.00 87.94 116 VAL A CA 1
ATOM 907 C C . VAL A 1 116 ? -10.833 -1.606 3.414 1.00 87.94 116 VAL A C 1
ATOM 909 O O . VAL A 1 116 ? -11.032 -2.395 2.492 1.00 87.94 116 VAL A O 1
ATOM 912 N N . TYR A 1 117 ? -10.687 -1.997 4.672 1.00 88.94 117 TYR A N 1
ATOM 913 C CA . TYR A 1 117 ? -10.759 -3.395 5.076 1.00 88.94 117 TYR A CA 1
ATOM 914 C C . TYR A 1 117 ? -11.519 -3.552 6.385 1.00 88.94 117 TYR A C 1
ATOM 916 O O . TYR A 1 117 ? -11.680 -2.615 7.167 1.00 88.94 117 TYR A O 1
ATOM 924 N N . PHE A 1 118 ? -12.003 -4.767 6.613 1.00 90.62 118 PHE A N 1
ATOM 925 C CA . PHE A 1 118 ? -12.704 -5.140 7.827 1.00 90.62 118 PHE A CA 1
ATOM 926 C C . PHE A 1 118 ? -11.958 -6.286 8.504 1.00 90.62 118 PHE A C 1
ATOM 928 O O . PHE A 1 118 ? -11.696 -7.311 7.878 1.00 90.62 118 PHE A O 1
ATOM 935 N N . LEU A 1 119 ? -11.603 -6.090 9.771 1.00 84.19 119 LEU A N 1
ATOM 936 C CA . LEU A 1 119 ? -10.961 -7.090 10.616 1.00 84.19 119 LEU A CA 1
ATOM 937 C C . LEU A 1 119 ? -12.025 -7.717 11.520 1.00 84.19 119 LEU A C 1
ATOM 939 O O . LEU A 1 119 ? -12.734 -6.996 12.235 1.00 84.19 119 LEU A O 1
ATOM 943 N N . LEU A 1 120 ? -12.136 -9.045 11.433 1.00 83.50 120 LEU A N 1
ATOM 944 C CA . LEU A 1 120 ? -13.080 -9.875 12.185 1.00 83.50 120 LEU A CA 1
ATOM 945 C C . LEU A 1 120 ? -12.551 -10.263 13.563 1.00 83.50 120 LEU A C 1
ATOM 947 O O . LEU A 1 120 ? -11.339 -10.553 13.664 1.00 83.50 120 LEU A O 1
#

Foldseek 3Di:
DDKDWDDWDDDPNDTDKDKMKDKDKDKDKDADPFDKDWDWDWDDPDDDTDIDIDIDGCLLVAFRMWIWMKIKIKMWIGDQKIKIKMKMKTFTQFGCSPPVVDGHGDRPDIDIDIDIDMDD

pLDDT: mean 74.83, std 11.65, range [50.72, 93.12]